Protein AF-A0A1G1JRG0-F1 (afdb_monomer)

Structure (mmCIF, N/CA/C/O backbone):
data_AF-A0A1G1JRG0-F1
#
_entry.id   AF-A0A1G1JRG0-F1
#
loop_
_atom_site.group_PDB
_atom_site.id
_atom_site.type_symbol
_atom_site.label_atom_id
_atom_site.label_alt_id
_atom_site.label_comp_id
_atom_site.label_asym_id
_atom_site.label_entity_id
_atom_site.label_seq_id
_atom_site.pdbx_PDB_ins_code
_atom_site.Cartn_x
_atom_site.Cartn_y
_atom_site.Cartn_z
_atom_site.occupancy
_atom_site.B_iso_or_equiv
_atom_site.auth_seq_id
_atom_site.auth_comp_id
_atom_site.auth_asym_id
_atom_site.auth_atom_id
_atom_site.pdbx_PDB_model_num
ATOM 1 N N . MET A 1 1 ? -17.517 3.687 24.235 1.00 61.81 1 MET A N 1
ATOM 2 C CA . MET A 1 1 ? -17.809 4.219 22.883 1.00 61.81 1 MET A CA 1
ATOM 3 C C . MET A 1 1 ? -17.776 3.057 21.893 1.00 61.81 1 MET A C 1
ATOM 5 O O . MET A 1 1 ? -16.810 2.310 21.927 1.00 61.81 1 MET A O 1
ATOM 9 N N . LYS A 1 2 ? -18.827 2.824 21.090 1.00 71.94 2 LYS A N 1
ATOM 10 C CA . LYS A 1 2 ? -18.837 1.738 20.087 1.00 71.94 2 LYS A CA 1
ATOM 11 C C . LYS A 1 2 ? -18.331 2.280 18.748 1.00 71.94 2 LYS A C 1
ATOM 13 O O . LYS A 1 2 ? -18.941 3.198 18.209 1.00 71.94 2 LYS A O 1
ATOM 18 N N . ILE A 1 3 ? -17.253 1.707 18.215 1.00 73.94 3 ILE A N 1
ATOM 19 C CA . ILE A 1 3 ? -16.749 2.027 16.873 1.00 73.94 3 ILE A CA 1
ATOM 20 C C . ILE A 1 3 ? -17.467 1.118 15.871 1.00 73.94 3 ILE A C 1
ATOM 22 O O . ILE A 1 3 ? -17.501 -0.099 16.049 1.00 73.94 3 ILE A O 1
ATOM 26 N N . LYS A 1 4 ? -18.074 1.702 14.831 1.00 81.69 4 LYS A N 1
ATOM 27 C CA . LYS A 1 4 ? -18.614 0.947 13.693 1.00 81.69 4 LYS A CA 1
ATOM 28 C C . LYS A 1 4 ? -17.567 0.912 12.588 1.00 81.69 4 LYS A C 1
ATOM 30 O O . LYS A 1 4 ? -17.188 1.965 12.083 1.00 81.69 4 LYS A O 1
ATOM 35 N N . LEU A 1 5 ? -17.147 -0.294 12.224 1.00 84.19 5 LEU A N 1
ATOM 36 C CA . LEU A 1 5 ? -16.226 -0.552 11.124 1.00 84.19 5 LEU A CA 1
ATOM 37 C C . LEU A 1 5 ? -16.994 -1.130 9.937 1.00 84.19 5 LEU A C 1
ATOM 39 O O . LEU A 1 5 ? -17.792 -2.054 10.099 1.00 84.19 5 LEU A O 1
ATOM 43 N N . LYS A 1 6 ? -16.737 -0.601 8.743 1.00 87.31 6 LYS A N 1
ATOM 44 C CA . LYS A 1 6 ? -17.153 -1.200 7.474 1.00 87.31 6 LYS A CA 1
ATOM 45 C C . LYS A 1 6 ? -15.917 -1.761 6.782 1.00 87.31 6 LYS A C 1
ATOM 47 O O . LYS A 1 6 ? -15.001 -1.007 6.474 1.00 87.31 6 LYS A O 1
ATOM 52 N N . LEU A 1 7 ? -15.914 -3.066 6.527 1.00 88.75 7 LEU A N 1
ATOM 53 C CA . LEU A 1 7 ? -14.857 -3.733 5.772 1.00 88.75 7 LEU A CA 1
ATOM 54 C C . LEU A 1 7 ? -15.250 -3.826 4.300 1.00 88.75 7 LEU A C 1
ATOM 56 O O . LEU A 1 7 ? -16.376 -4.211 3.981 1.00 88.75 7 LEU A O 1
ATOM 60 N N . ILE A 1 8 ? -14.328 -3.470 3.411 1.00 89.19 8 ILE A N 1
ATOM 61 C CA . ILE A 1 8 ? -14.508 -3.575 1.961 1.00 89.19 8 ILE A CA 1
ATOM 62 C C . ILE A 1 8 ? -13.237 -4.090 1.291 1.00 89.19 8 ILE A C 1
ATOM 64 O O . ILE A 1 8 ? -12.134 -3.890 1.798 1.00 89.19 8 ILE A O 1
ATOM 68 N N . LEU A 1 9 ? -13.378 -4.700 0.115 1.00 90.94 9 LEU A N 1
ATOM 69 C CA . LEU A 1 9 ? -12.235 -4.946 -0.760 1.00 90.94 9 LEU A CA 1
ATOM 70 C C . LEU A 1 9 ? -11.781 -3.634 -1.406 1.00 90.94 9 LEU A C 1
ATOM 72 O O . LEU A 1 9 ? -12.596 -2.812 -1.838 1.00 90.94 9 LEU A O 1
ATOM 76 N N . ALA A 1 10 ? -10.468 -3.429 -1.474 1.00 89.62 10 ALA A N 1
ATOM 77 C CA . ALA A 1 10 ? -9.898 -2.251 -2.104 1.00 89.62 10 ALA A CA 1
ATOM 78 C C . ALA A 1 10 ? -10.168 -2.248 -3.613 1.00 89.62 10 ALA A C 1
ATOM 80 O O . ALA A 1 10 ? -9.931 -3.232 -4.312 1.00 89.62 10 ALA A O 1
ATOM 81 N N . ASN A 1 11 ? -10.584 -1.093 -4.123 1.00 90.44 11 ASN A N 1
ATOM 82 C CA . ASN A 1 11 ? -10.645 -0.823 -5.551 1.00 90.44 11 ASN A CA 1
ATOM 83 C C . ASN A 1 11 ? -9.380 -0.046 -5.965 1.00 90.44 11 ASN A C 1
ATOM 85 O O . ASN A 1 11 ? -8.458 0.156 -5.168 1.00 90.44 11 ASN A O 1
ATOM 89 N N . SER A 1 12 ? -9.329 0.414 -7.212 1.00 91.75 12 SER A N 1
ATOM 90 C CA . SER A 1 12 ? -8.196 1.187 -7.729 1.00 91.75 12 SER A CA 1
ATOM 91 C C . SER A 1 12 ? -7.956 2.505 -6.982 1.00 91.75 12 SER A C 1
ATOM 93 O O . SER A 1 12 ? -6.806 2.920 -6.853 1.00 91.75 12 SER A O 1
ATOM 95 N N . TRP A 1 13 ? -9.004 3.152 -6.466 1.00 90.50 13 TRP A N 1
ATOM 96 C CA . TRP A 1 13 ? -8.878 4.372 -5.668 1.00 90.50 13 TRP A CA 1
ATOM 97 C C . TRP A 1 13 ? -8.270 4.069 -4.295 1.00 90.50 13 TRP A C 1
ATOM 99 O O . TRP A 1 13 ? -7.251 4.656 -3.942 1.00 90.50 13 TRP A O 1
ATOM 109 N N . HIS A 1 14 ? -8.795 3.064 -3.588 1.00 90.12 14 HIS A N 1
ATOM 110 C CA . HIS A 1 14 ? -8.239 2.612 -2.308 1.00 90.12 14 HIS A CA 1
ATOM 111 C C . HIS A 1 14 ? -6.757 2.238 -2.431 1.00 90.12 14 HIS A C 1
ATOM 113 O O . HIS A 1 14 ? -5.962 2.592 -1.570 1.00 90.12 14 HIS A O 1
ATOM 119 N N . ARG A 1 15 ? -6.359 1.573 -3.524 1.00 90.62 15 ARG A N 1
ATOM 120 C CA . ARG A 1 15 ? -4.954 1.215 -3.782 1.00 90.62 15 ARG A CA 1
ATOM 121 C C . ARG A 1 15 ? -4.032 2.427 -3.900 1.00 90.62 15 ARG A C 1
ATOM 123 O O . ARG A 1 15 ? -2.906 2.367 -3.422 1.00 90.62 15 ARG A O 1
ATOM 130 N N . LYS A 1 16 ? -4.491 3.531 -4.496 1.00 91.69 16 LYS A N 1
ATOM 131 C CA . LYS A 1 16 ? -3.687 4.762 -4.573 1.00 91.69 16 LYS A CA 1
ATOM 132 C C . LYS A 1 16 ? -3.420 5.332 -3.181 1.00 91.69 16 LYS A C 1
ATOM 134 O O . LYS A 1 16 ? -2.275 5.671 -2.894 1.00 91.69 16 LYS A O 1
ATOM 139 N N . GLU A 1 17 ? -4.441 5.365 -2.325 1.00 90.75 17 GLU A N 1
ATOM 140 C CA . GLU A 1 17 ? -4.281 5.807 -0.934 1.00 90.75 17 GLU A CA 1
ATOM 141 C C . GLU A 1 17 ? -3.410 4.850 -0.124 1.00 90.75 17 GLU A C 1
ATOM 143 O O . GLU A 1 17 ? -2.539 5.298 0.612 1.00 90.75 17 GLU A O 1
ATOM 148 N N . ILE A 1 18 ? -3.555 3.538 -0.329 1.00 90.00 18 ILE A N 1
ATOM 149 C CA . ILE A 1 18 ? -2.671 2.528 0.263 1.00 90.00 18 ILE A CA 1
ATOM 150 C C . ILE A 1 18 ? -1.208 2.838 -0.046 1.00 90.00 18 ILE A C 1
ATOM 152 O O . ILE A 1 18 ? -0.384 2.858 0.863 1.00 90.00 18 ILE A O 1
ATOM 156 N N . TYR A 1 19 ? -0.870 3.109 -1.307 1.00 92.44 19 TYR A N 1
ATOM 157 C CA . TYR A 1 19 ? 0.515 3.390 -1.685 1.00 92.44 19 TYR A CA 1
ATOM 158 C C . TYR A 1 19 ? 1.024 4.708 -1.104 1.00 92.44 19 TYR A C 1
ATOM 160 O O . TYR A 1 19 ? 2.204 4.798 -0.767 1.00 92.44 19 TYR A O 1
ATOM 168 N N . ARG A 1 20 ? 0.152 5.710 -0.954 1.00 92.75 20 ARG A N 1
ATOM 169 C CA . ARG A 1 20 ? 0.495 6.974 -0.296 1.00 92.75 20 ARG A CA 1
ATOM 170 C C . ARG A 1 20 ? 0.792 6.759 1.190 1.00 92.75 20 ARG A C 1
ATOM 172 O O . ARG A 1 20 ? 1.853 7.154 1.652 1.00 92.75 20 ARG A O 1
ATOM 179 N N . ILE A 1 21 ? -0.086 6.051 1.903 1.00 91.00 21 ILE A N 1
ATOM 180 C CA . ILE A 1 21 ? 0.088 5.719 3.328 1.00 91.00 21 ILE A CA 1
ATOM 181 C C . ILE A 1 21 ? 1.347 4.866 3.536 1.00 91.00 21 ILE A C 1
ATOM 183 O O . ILE A 1 21 ? 2.118 5.108 4.459 1.00 91.00 21 ILE A O 1
ATOM 187 N N . ARG A 1 22 ? 1.599 3.886 2.657 1.00 91.44 22 ARG A N 1
ATOM 188 C CA . ARG A 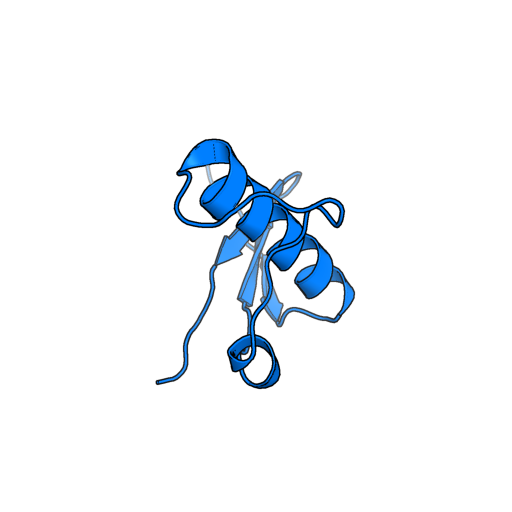1 22 ? 2.827 3.077 2.701 1.00 91.44 22 ARG A CA 1
ATOM 189 C C . ARG A 1 22 ? 4.077 3.934 2.532 1.00 91.44 22 ARG A C 1
ATOM 191 O O . ARG A 1 22 ? 5.070 3.658 3.190 1.00 91.44 22 ARG A O 1
ATOM 198 N N . HIS A 1 23 ? 4.055 4.936 1.656 1.00 93.62 23 HIS A N 1
ATOM 199 C CA . HIS A 1 23 ? 5.182 5.857 1.498 1.00 93.62 23 HIS A CA 1
ATOM 200 C C . HIS A 1 23 ? 5.377 6.715 2.750 1.00 93.62 23 HIS A C 1
ATOM 202 O O . HIS A 1 23 ? 6.479 6.744 3.289 1.00 93.62 23 HIS A O 1
ATOM 208 N N . GLU A 1 24 ? 4.302 7.307 3.262 1.00 93.44 24 GLU A N 1
ATOM 209 C CA . GLU A 1 24 ? 4.319 8.132 4.473 1.00 93.44 24 GLU A CA 1
ATOM 210 C C . GLU A 1 24 ? 4.920 7.375 5.669 1.00 93.44 24 GLU A C 1
ATOM 212 O O . GLU A 1 24 ? 5.867 7.846 6.295 1.00 93.44 24 GLU A O 1
ATOM 217 N N . ILE A 1 25 ? 4.458 6.148 5.917 1.00 91.38 25 ILE A N 1
ATOM 218 C CA . ILE A 1 25 ? 4.926 5.341 7.048 1.00 91.38 25 ILE A CA 1
ATOM 219 C C . ILE A 1 25 ? 6.300 4.729 6.755 1.00 91.38 25 ILE A C 1
ATOM 221 O O . ILE A 1 25 ? 7.256 4.933 7.498 1.00 91.38 25 ILE A O 1
ATOM 225 N N . TYR A 1 26 ? 6.431 3.951 5.680 1.00 93.12 26 TYR A N 1
ATOM 226 C CA . TYR A 1 26 ? 7.619 3.118 5.483 1.00 93.12 26 TYR A CA 1
ATOM 227 C C . TYR A 1 26 ? 8.797 3.867 4.858 1.00 93.12 26 TYR A C 1
ATOM 229 O O . TYR A 1 26 ? 9.938 3.453 5.061 1.00 93.12 26 TYR A O 1
ATOM 237 N N . ALA A 1 27 ? 8.565 4.950 4.113 1.00 93.50 27 ALA A N 1
ATOM 238 C CA . ALA A 1 27 ? 9.644 5.766 3.562 1.00 93.50 27 ALA A CA 1
ATOM 239 C C . ALA A 1 27 ? 9.919 7.012 4.412 1.00 9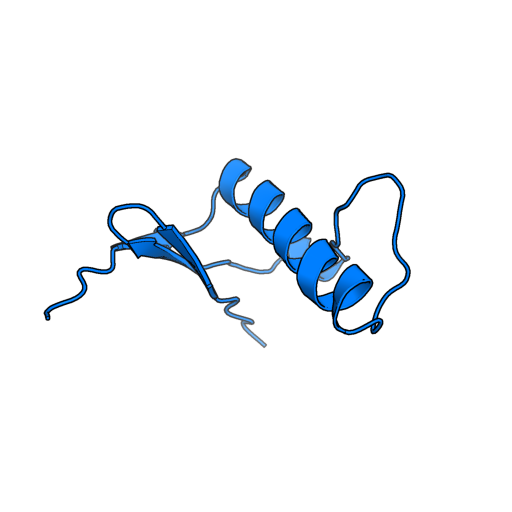3.50 27 ALA A C 1
ATOM 241 O O . ALA A 1 27 ? 11.071 7.254 4.767 1.00 93.50 27 ALA A O 1
ATOM 242 N N . SER A 1 28 ? 8.890 7.783 4.772 1.00 92.69 28 SER A N 1
ATOM 243 C CA . SER A 1 28 ? 9.094 9.071 5.446 1.00 92.69 28 SER A CA 1
ATOM 244 C C . SER A 1 28 ? 9.251 8.953 6.965 1.00 92.69 28 SER A C 1
ATOM 246 O O . SER A 1 28 ? 10.173 9.564 7.503 1.00 92.69 28 SER A O 1
ATOM 248 N N . GLU A 1 29 ? 8.429 8.171 7.665 1.00 94.75 29 GLU A N 1
ATOM 249 C CA . GLU A 1 29 ? 8.508 8.048 9.131 1.00 94.75 2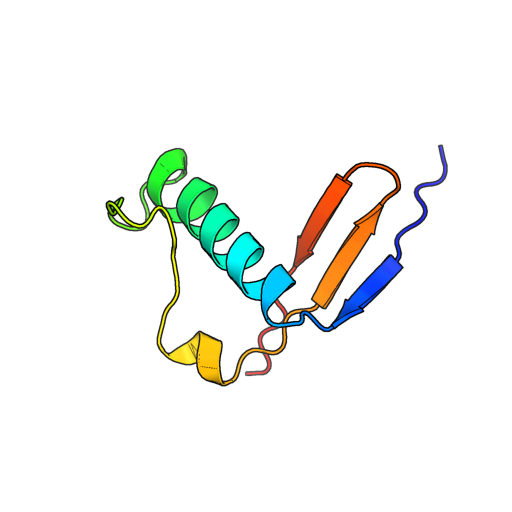9 GLU A CA 1
ATOM 250 C C . GLU A 1 29 ? 9.569 7.030 9.573 1.00 94.75 29 GLU A C 1
ATOM 252 O O . GLU A 1 29 ? 10.499 7.363 10.305 1.00 94.75 29 GLU A O 1
ATOM 257 N N . LEU A 1 30 ? 9.468 5.791 9.088 1.00 95.62 30 LEU A N 1
ATOM 258 C CA . LEU A 1 30 ? 10.306 4.676 9.541 1.00 95.62 30 LEU A CA 1
ATOM 259 C C . LEU A 1 30 ? 11.642 4.559 8.796 1.00 95.62 30 LEU A C 1
ATOM 261 O O . LEU A 1 30 ? 12.485 3.755 9.191 1.00 95.62 30 LEU A O 1
ATOM 265 N N . LYS A 1 31 ? 11.830 5.318 7.706 1.00 95.25 31 LYS A N 1
ATOM 266 C CA . LYS A 1 31 ? 13.036 5.312 6.852 1.00 95.25 31 LYS A CA 1
ATOM 267 C C . LYS A 1 31 ? 13.466 3.918 6.358 1.00 95.25 31 LYS A C 1
ATOM 269 O O . LYS A 1 31 ? 14.6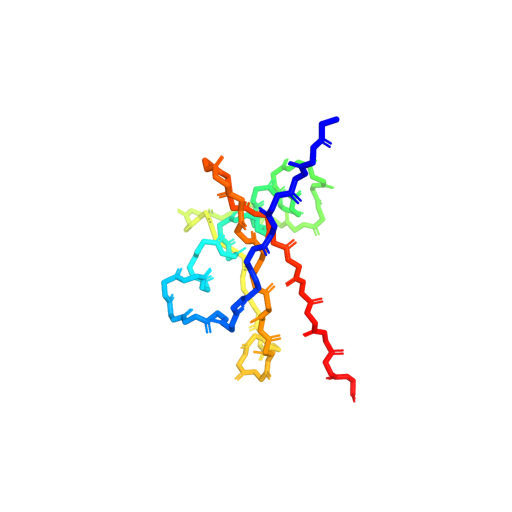45 3.675 6.117 1.00 95.25 31 LYS A O 1
ATOM 274 N N . GLN A 1 32 ? 12.520 2.995 6.185 1.00 94.12 32 GLN A N 1
ATOM 275 C CA . GLN A 1 32 ? 12.782 1.639 5.680 1.00 94.12 32 GLN A CA 1
ATOM 276 C C . GLN A 1 32 ? 12.945 1.604 4.156 1.00 94.12 32 GLN A C 1
ATOM 278 O O . GLN A 1 32 ? 13.613 0.725 3.616 1.00 94.12 32 GLN A O 1
ATOM 283 N N . HIS A 1 33 ? 12.343 2.568 3.462 1.00 93.06 33 HIS A N 1
ATOM 284 C CA . HIS A 1 33 ? 12.475 2.767 2.025 1.00 93.06 33 HIS A CA 1
ATOM 285 C C . HIS A 1 33 ? 12.926 4.197 1.721 1.00 93.06 33 HIS A C 1
ATOM 287 O O . HIS A 1 33 ? 12.695 5.115 2.503 1.00 93.06 33 HIS A O 1
ATOM 293 N N . ALA A 1 34 ? 13.543 4.399 0.555 1.00 94.62 34 ALA A N 1
ATOM 294 C CA . ALA A 1 34 ? 13.863 5.740 0.086 1.00 94.62 34 ALA A CA 1
ATOM 295 C C . ALA A 1 34 ? 12.583 6.517 -0.255 1.00 94.62 34 ALA A C 1
ATOM 297 O O . ALA A 1 34 ? 11.662 5.994 -0.895 1.00 94.62 34 ALA A O 1
ATOM 298 N N . GLU A 1 35 ? 12.543 7.788 0.136 1.00 95.69 35 GLU A N 1
ATOM 299 C CA . GLU A 1 35 ? 11.495 8.697 -0.310 1.00 95.69 35 GLU A CA 1
ATOM 300 C C . GLU A 1 35 ? 11.618 8.951 -1.820 1.00 95.69 35 GLU A C 1
ATOM 302 O O . GLU A 1 35 ? 12.713 8.935 -2.383 1.00 95.69 35 GLU A O 1
ATOM 307 N N . ASN A 1 36 ? 10.492 9.165 -2.503 1.00 94.94 36 ASN A N 1
ATOM 308 C CA . ASN A 1 36 ? 10.469 9.403 -3.942 1.00 94.94 36 ASN A CA 1
ATOM 309 C C . ASN A 1 36 ? 9.496 10.532 -4.294 1.00 94.94 36 ASN A C 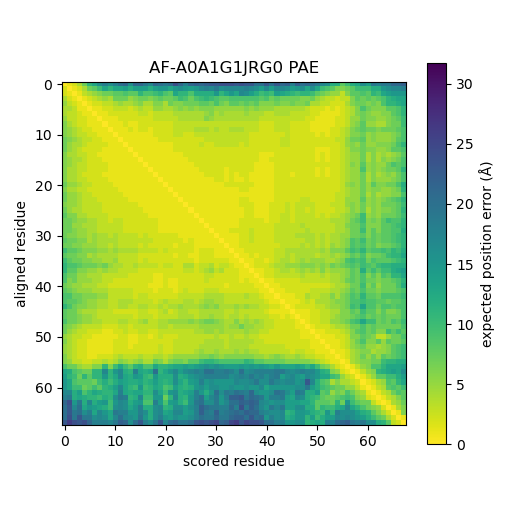1
ATOM 311 O O . ASN A 1 36 ? 8.520 10.766 -3.582 1.00 94.94 36 ASN A O 1
ATOM 315 N N . ALA A 1 37 ? 9.736 11.193 -5.429 1.00 93.50 37 ALA A N 1
ATOM 316 C CA . ALA A 1 37 ? 8.944 12.338 -5.888 1.00 93.50 37 ALA A CA 1
ATOM 317 C C . ALA A 1 37 ? 7.463 12.009 -6.162 1.00 93.50 37 ALA A C 1
ATOM 319 O O . ALA A 1 37 ? 6.630 12.907 -6.225 1.00 93.50 37 ALA A O 1
ATOM 320 N N . GLY A 1 38 ? 7.122 10.727 -6.326 1.00 93.25 38 GLY A N 1
ATOM 321 C CA . GLY A 1 38 ? 5.748 10.278 -6.525 1.00 93.25 38 GLY A CA 1
ATOM 322 C C . GLY A 1 38 ? 4.932 10.152 -5.236 1.00 93.25 38 GLY A C 1
ATOM 323 O O . GLY A 1 38 ? 3.727 9.911 -5.343 1.00 93.25 38 GLY A O 1
ATOM 324 N N . ALA A 1 39 ? 5.564 10.281 -4.059 1.00 94.56 39 ALA A N 1
ATOM 325 C CA . ALA A 1 39 ? 4.963 10.123 -2.728 1.00 94.56 39 ALA A CA 1
ATOM 326 C C . ALA A 1 39 ? 4.105 8.849 -2.592 1.00 94.56 39 ALA A C 1
ATOM 328 O O . ALA A 1 39 ? 3.018 8.846 -2.009 1.00 94.56 39 ALA A O 1
ATOM 329 N N . LYS A 1 40 ? 4.562 7.764 -3.228 1.00 94.12 40 LYS A N 1
ATOM 330 C CA . LYS A 1 40 ? 3.865 6.476 -3.299 1.00 94.12 40 LYS A CA 1
ATOM 331 C C . LYS A 1 40 ? 4.864 5.342 -3.178 1.00 94.12 40 LYS A C 1
ATOM 333 O O . LYS A 1 40 ? 5.954 5.404 -3.745 1.00 94.12 40 LYS A O 1
ATOM 338 N N . LEU A 1 41 ? 4.469 4.297 -2.465 1.00 93.75 41 LEU A N 1
ATOM 339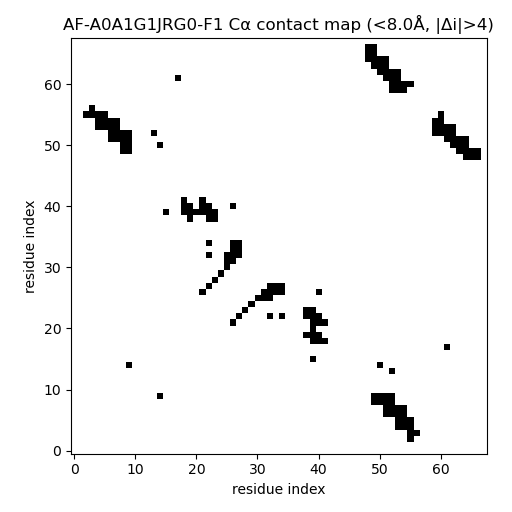 C CA . LEU A 1 41 ? 5.243 3.080 -2.304 1.00 93.75 41 LEU A CA 1
ATOM 340 C C . LEU A 1 41 ? 4.391 1.887 -2.736 1.00 93.75 41 LEU A C 1
ATOM 342 O O . LEU A 1 41 ? 3.394 1.547 -2.097 1.00 93.75 41 LEU A O 1
ATOM 346 N N . SER A 1 42 ? 4.808 1.279 -3.841 1.00 91.81 42 SER A N 1
ATOM 347 C CA . SER A 1 42 ? 4.237 0.061 -4.405 1.00 91.81 42 SER A CA 1
ATOM 348 C C . SER A 1 42 ? 5.347 -0.826 -4.954 1.00 91.81 42 SER A C 1
ATOM 350 O O . SER A 1 42 ? 6.389 -0.316 -5.368 1.00 91.81 42 SER A O 1
ATOM 352 N N . ASP A 1 43 ? 5.108 -2.126 -5.030 1.00 89.50 43 ASP A N 1
ATOM 353 C CA . ASP A 1 43 ? 6.071 -3.115 -5.511 1.00 89.50 43 ASP A CA 1
ATOM 354 C C . ASP A 1 43 ? 5.410 -4.177 -6.418 1.00 89.50 43 ASP A C 1
ATOM 356 O O . ASP A 1 43 ? 4.241 -4.079 -6.805 1.00 89.50 43 ASP A O 1
ATOM 360 N N . SER A 1 44 ? 6.182 -5.186 -6.829 1.00 88.88 44 SER A N 1
ATOM 361 C CA . SER A 1 44 ? 5.709 -6.235 -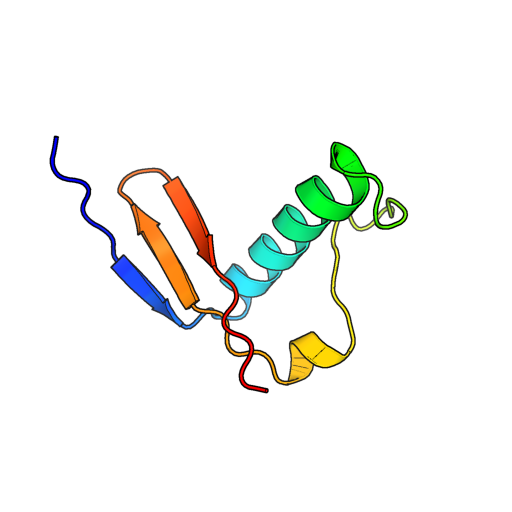7.736 1.00 88.88 44 SER A CA 1
ATOM 362 C C . SER A 1 44 ? 4.653 -7.156 -7.120 1.00 88.88 44 SER A C 1
ATOM 364 O O . SER A 1 44 ? 3.867 -7.732 -7.880 1.00 88.88 44 SER A O 1
ATOM 366 N N . VAL A 1 45 ? 4.590 -7.287 -5.788 1.00 84.69 45 VAL A N 1
ATOM 367 C CA . VAL A 1 45 ? 3.615 -8.168 -5.126 1.00 84.69 45 VAL A CA 1
ATOM 368 C C . VAL A 1 45 ? 2.225 -7.539 -5.075 1.00 84.69 45 VAL A C 1
ATOM 370 O O . VAL A 1 45 ? 1.218 -8.248 -5.062 1.00 84.69 45 VAL A O 1
ATOM 373 N N . ASP A 1 46 ? 2.140 -6.213 -5.182 1.00 88.06 46 ASP A N 1
ATOM 374 C CA . ASP A 1 46 ? 0.869 -5.486 -5.206 1.00 88.06 46 ASP A CA 1
ATOM 375 C C . ASP A 1 46 ? -0.047 -5.902 -6.368 1.00 88.06 46 ASP A C 1
ATOM 377 O O . ASP A 1 46 ? -1.266 -5.736 -6.283 1.00 88.06 46 ASP A O 1
ATOM 381 N N . LYS A 1 47 ? 0.510 -6.492 -7.433 1.00 86.00 47 LYS A N 1
ATOM 382 C CA . LYS A 1 47 ? -0.251 -7.046 -8.565 1.00 86.00 47 LYS A CA 1
ATOM 383 C C . LYS A 1 47 ? -1.190 -8.185 -8.160 1.00 86.00 47 LYS A C 1
ATOM 385 O O . LYS A 1 47 ? -2.207 -8.377 -8.818 1.00 86.00 47 LYS A O 1
ATOM 390 N N . PHE A 1 48 ? -0.868 -8.904 -7.086 1.00 85.50 48 PHE A N 1
ATOM 391 C CA . PHE A 1 48 ? -1.600 -10.094 -6.640 1.00 85.50 48 PHE A CA 1
ATOM 392 C C . PHE A 1 48 ? -2.226 -9.920 -5.249 1.00 85.50 48 PHE A C 1
ATOM 394 O O . PHE A 1 48 ? -3.149 -10.649 -4.890 1.00 85.50 48 PHE A O 1
ATOM 401 N N . ASN A 1 49 ? -1.776 -8.925 -4.478 1.00 84.19 49 ASN A N 1
ATOM 402 C CA . ASN A 1 49 ? -2.336 -8.626 -3.163 1.00 84.19 49 ASN A CA 1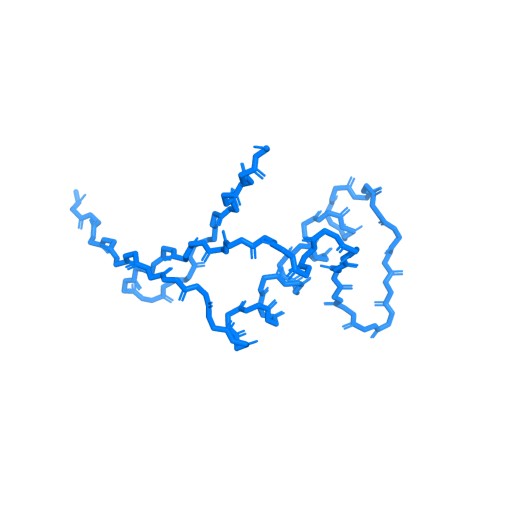
ATOM 403 C C . ASN A 1 49 ? -3.822 -8.261 -3.248 1.00 84.19 49 ASN A C 1
ATOM 405 O O . ASN A 1 49 ? -4.223 -7.419 -4.054 1.00 84.19 49 ASN A O 1
ATOM 409 N N . THR A 1 50 ? -4.629 -8.834 -2.354 1.00 87.00 50 THR A N 1
ATOM 410 C CA . THR A 1 50 ? -6.001 -8.384 -2.099 1.00 87.00 50 THR A CA 1
ATOM 411 C C . THR A 1 50 ? -6.013 -7.559 -0.821 1.00 87.00 50 THR A C 1
ATOM 413 O O . THR A 1 50 ? -5.797 -8.076 0.270 1.00 87.00 50 THR A O 1
ATOM 416 N N . TYR A 1 51 ? -6.279 -6.262 -0.950 1.00 85.56 51 TYR A N 1
ATOM 417 C CA . TYR A 1 51 ? -6.344 -5.366 0.202 1.00 85.56 51 TYR A CA 1
ATOM 418 C C . TYR A 1 51 ? -7.759 -5.295 0.760 1.00 85.56 51 TYR A C 1
ATOM 420 O O . TYR A 1 51 ? -8.728 -5.174 0.004 1.00 85.56 51 TYR A O 1
ATOM 428 N N . VAL A 1 52 ? -7.859 -5.303 2.087 1.00 88.25 52 VAL A N 1
ATOM 429 C CA . VAL A 1 52 ? -9.108 -5.111 2.823 1.00 88.25 52 VAL A CA 1
ATOM 430 C C . VAL A 1 52 ? -9.018 -3.777 3.551 1.00 88.25 52 VAL A C 1
ATOM 432 O O . VAL A 1 52 ? -8.100 -3.540 4.327 1.00 88.25 52 VAL A O 1
ATOM 435 N N . VAL A 1 53 ? -9.967 -2.886 3.300 1.00 87.44 53 VAL A N 1
ATOM 436 C CA . VAL A 1 53 ? -9.994 -1.551 3.904 1.00 87.44 53 VAL A CA 1
ATOM 437 C C . VAL A 1 53 ? -11.034 -1.522 5.014 1.00 87.44 53 VAL A C 1
ATOM 439 O O . VAL A 1 53 ? -12.168 -1.960 4.808 1.00 87.44 53 VAL A O 1
ATOM 442 N N . ALA A 1 54 ? -10.653 -0.979 6.169 1.00 86.88 54 ALA A N 1
ATOM 443 C CA . ALA A 1 54 ? -11.541 -0.690 7.281 1.00 86.88 54 ALA A CA 1
ATOM 444 C C . ALA A 1 54 ? -11.926 0.796 7.2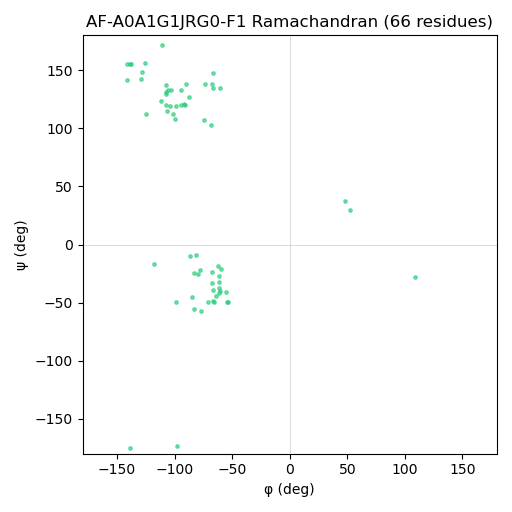73 1.00 86.88 54 ALA A C 1
ATOM 446 O O . ALA A 1 54 ? -11.095 1.688 7.401 1.00 86.88 54 ALA A O 1
ATOM 447 N N . LEU A 1 55 ? -13.216 1.073 7.142 1.00 82.69 55 LEU A N 1
ATOM 448 C CA . LEU A 1 55 ? -13.754 2.429 7.148 1.00 82.69 55 LEU A CA 1
ATOM 449 C C . LEU A 1 55 ? -14.493 2.684 8.461 1.00 82.69 55 LEU A C 1
ATOM 451 O O . LEU A 1 55 ? -15.347 1.882 8.854 1.00 82.69 55 LEU A O 1
ATOM 455 N N . THR A 1 56 ? -14.210 3.808 9.112 1.00 83.88 56 THR A N 1
ATOM 456 C CA . THR A 1 56 ? -15.006 4.349 10.223 1.00 83.88 56 THR A CA 1
ATOM 457 C C . THR A 1 56 ? -15.710 5.630 9.767 1.00 83.88 56 THR A C 1
ATOM 459 O O . THR A 1 56 ? -15.509 6.128 8.659 1.00 83.88 56 THR A O 1
ATOM 462 N N . LYS A 1 57 ? -16.615 6.166 10.593 1.00 71.00 57 LYS A N 1
ATOM 463 C CA . LYS A 1 57 ? -17.213 7.481 10.327 1.00 71.00 57 LYS A CA 1
ATOM 464 C C . LYS A 1 57 ? -16.121 8.546 10.501 1.00 71.00 57 LYS A C 1
ATOM 466 O O . LYS A 1 57 ? -15.811 8.891 11.633 1.00 71.00 57 LYS A O 1
ATOM 471 N N . GLY A 1 58 ? -15.583 9.050 9.394 1.00 64.50 58 GLY A N 1
ATOM 472 C CA . GLY A 1 58 ? -14.595 10.133 9.381 1.00 64.50 58 GLY A CA 1
ATOM 473 C C . GLY A 1 58 ? -13.182 9.694 9.003 1.00 64.50 58 GLY A C 1
ATOM 474 O O . GLY A 1 58 ? -12.496 10.484 8.370 1.00 64.50 58 GLY A O 1
ATOM 475 N N . ASP A 1 59 ? -12.801 8.437 9.265 1.00 63.22 59 ASP A N 1
ATOM 476 C CA . ASP A 1 59 ? -11.429 7.965 9.050 1.00 63.22 59 ASP A CA 1
ATOM 477 C C . ASP A 1 59 ? -11.353 6.682 8.205 1.00 63.22 59 ASP A C 1
ATOM 479 O O . ASP A 1 59 ? -12.230 5.810 8.224 1.00 63.22 59 ASP A O 1
ATOM 483 N N . THR A 1 60 ? -10.261 6.561 7.446 1.00 59.69 60 THR A N 1
ATOM 484 C CA . THR A 1 60 ? -9.895 5.343 6.709 1.00 59.69 60 THR A CA 1
ATOM 485 C C . THR A 1 60 ? -8.729 4.678 7.425 1.00 59.69 60 THR A C 1
ATOM 487 O O . THR A 1 60 ? -7.631 5.226 7.464 1.00 59.69 60 THR A O 1
ATOM 490 N N . HIS A 1 61 ? -8.953 3.483 7.968 1.00 65.00 61 HIS A N 1
ATOM 491 C CA . HIS A 1 61 ? -7.916 2.664 8.587 1.00 65.00 61 HIS A CA 1
ATOM 492 C C . HIS A 1 61 ? -7.594 1.482 7.671 1.00 65.00 61 HIS A C 1
ATOM 494 O O . HIS A 1 61 ? -8.475 0.769 7.186 1.00 65.00 61 HIS A O 1
ATOM 500 N N . LEU A 1 62 ? -6.313 1.277 7.392 1.00 60.91 62 LEU A N 1
ATOM 501 C CA . LEU A 1 62 ? -5.884 0.323 6.381 1.00 60.91 62 LEU A CA 1
ATOM 502 C C . LEU A 1 62 ? -5.263 -0.928 7.002 1.00 60.91 62 LEU A C 1
ATOM 504 O O . LEU A 1 62 ? -4.416 -0.828 7.884 1.00 60.91 62 LEU A O 1
ATOM 508 N N . PHE A 1 63 ? -5.621 -2.098 6.471 1.00 60.94 63 PHE A N 1
ATOM 509 C CA . PHE A 1 63 ? -4.953 -3.361 6.765 1.00 60.94 63 PHE A CA 1
ATOM 510 C C . PHE A 1 63 ? -4.588 -4.089 5.461 1.00 60.94 63 PHE A C 1
ATOM 512 O O . PHE A 1 63 ? -5.335 -4.062 4.483 1.00 60.94 63 PHE A O 1
ATOM 519 N N . ILE A 1 64 ? -3.427 -4.744 5.418 1.00 58.28 64 ILE A N 1
ATOM 520 C CA . ILE A 1 64 ? -2.991 -5.537 4.260 1.00 58.28 64 ILE A CA 1
ATOM 521 C C . ILE A 1 64 ? -3.185 -7.011 4.608 1.00 58.28 64 ILE A C 1
ATOM 523 O O . ILE A 1 64 ? -2.563 -7.502 5.545 1.00 58.28 64 ILE A O 1
ATOM 527 N N . ASN A 1 65 ? -4.019 -7.723 3.845 1.00 51.69 65 ASN A N 1
ATOM 528 C CA . ASN A 1 65 ? -4.018 -9.181 3.878 1.00 51.69 65 ASN A CA 1
ATOM 529 C C . ASN A 1 65 ? -3.035 -9.696 2.815 1.00 51.69 65 ASN A C 1
ATOM 531 O O . ASN A 1 65 ? -3.184 -9.396 1.628 1.00 51.69 65 ASN A O 1
ATOM 535 N N . ARG A 1 66 ? -2.022 -10.449 3.246 1.00 45.91 66 ARG A N 1
ATOM 536 C CA . ARG A 1 66 ? -1.120 -11.195 2.369 1.00 45.91 66 ARG A CA 1
ATOM 537 C C . ARG A 1 66 ? -1.591 -12.646 2.367 1.00 45.91 66 ARG A C 1
ATOM 539 O O . ARG A 1 66 ? -1.383 -13.345 3.352 1.00 45.91 66 ARG A O 1
ATOM 546 N N . ASN A 1 67 ? -2.182 -13.095 1.263 1.00 45.81 67 ASN A N 1
ATOM 547 C CA . ASN A 1 67 ? -2.290 -14.531 1.014 1.00 45.81 67 ASN A CA 1
ATOM 548 C C . ASN A 1 67 ? -0.886 -15.003 0.608 1.00 45.81 67 ASN A C 1
ATOM 550 O O . ASN A 1 67 ? -0.391 -14.597 -0.444 1.00 45.81 67 ASN A O 1
ATOM 554 N N . LEU A 1 68 ? -0.218 -15.725 1.513 1.00 41.94 68 LEU A N 1
ATOM 555 C CA . LEU A 1 68 ? 1.030 -16.444 1.241 1.00 41.94 68 LEU A CA 1
ATOM 556 C C . LEU A 1 68 ? 0.762 -17.642 0.330 1.00 41.94 68 LEU A C 1
ATOM 558 O O . LEU A 1 68 ? -0.290 -18.291 0.529 1.00 41.94 68 LEU A O 1
#

Mean predicted aligned error: 5.78 Å

Foldseek 3Di:
DDWDKDKDKDDPVNQQVVQLVCLCPCCVPVVVDDHDPSSGDDDPCVVPWTWMWIDTVPDTDGDTDDPD

Radius of gyration: 13.04 Å; Cα contacts (8 Å, |Δi|>4): 87; chains: 1; bounding box: 33×29×31 Å

Nearest PDB structures (foldseek):
  4v8m-assembly1_Bt  TM=3.880E-01  e=1.675E+00  Trypanosoma brucei brucei TREU927
  6x6j-assembly1_EX  TM=2.926E-01  e=1.468E+00  Helicobacter pylori 26695
  6y57-assembly1_Lo  TM=3.421E-01  e=6.250E+00  Homo sapiens

Solvent-accessible surface area (backbone atoms only — not comparable to full-atom values): 4211 Å² total; per-residue (Å²): 136,88,85,66,74,47,80,43,76,53,51,76,67,50,49,53,51,50,18,30,53,42,21,50,47,38,18,67,70,68,60,77,40,82,77,57,97,80,55,54,42,83,63,84,63,62,81,74,53,57,43,42,36,38,34,43,94,91,47,82,48,82,50,80,50,76,88,126

pLDDT: mean 83.63, std 13.81, range [41.94, 95.69]

Sequence (68 aa):
MKIKLKLILANSWHRKEIYRIRHEIYASELKQHAENAGAKLSDSVDKFNTYVVALTKGDTHLFINRNL

Secondary structure (DSSP, 8-state):
-PPP-EEEE--HHHHHHHHHHHIIIIIIIS-SS---TT-----GGGGT-EEEEEE-SS-EEEEEE---